Protein AF-0000000082580925 (afdb_homodimer)

Sequence (136 aa):
MRDPNRIKPFLNKLEELWATKYPDLRFGQLISLITSEIKIPNLLLVEDDDWEKVIEKIIDKANEKENRMRDPNRIKPFLNKLEELWATKYPDLRFGQLISLITSEIKIPNLLLVEDDDWEKVIEKIIDKANEKENR

Nearest PDB structures (foldseek):
  1jde-a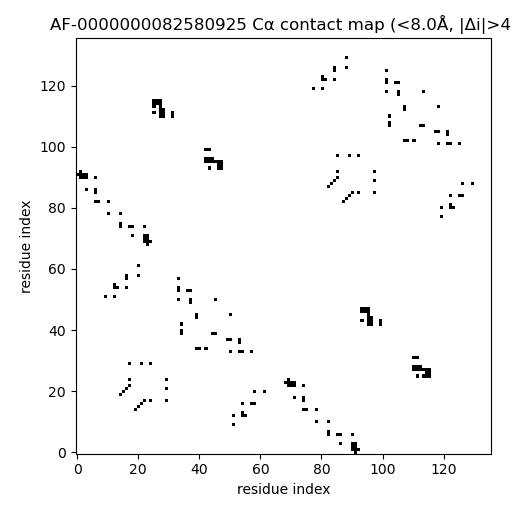ssembly1_A  TM=4.453E-01  e=4.268E+00  [Clostridium] symbiosum
  7ocs-assembly1_D  TM=4.027E-01  e=7.380E+00  Acinetobacter baumannii ATCC 19606 = CIP 70.34 = JCM 6841
  8bvp-assembly1_A  TM=3.520E-01  e=6.944E+00  Legionella pneumophila
  7ocs-assembly1_A  TM=4.160E-01  e=9.415E+00  Acinetobacter baumannii ATCC 19606 = CIP 70.34 = JCM 6841
  1jde-assembly1_A  TM=4.412E-01  e=3.471E+00  [Clostridium] symbiosum

Radius of gyration: 14.77 Å; Cα contacts (8 Å, |Δi|>4): 128; chains: 2; bounding box: 28×51×28 Å

Solvent-accessible surface area (backbone atoms only — not comparable to full-atom values): 7642 Å² total; per-residue (Å²): 133,56,67,52,75,53,52,59,63,52,51,50,52,50,45,49,39,36,57,72,72,40,38,69,54,42,63,32,43,50,51,49,55,52,42,62,72,65,70,52,90,48,50,67,70,46,50,59,67,56,52,52,52,47,50,50,48,49,45,52,51,51,51,47,56,66,74,90,132,54,67,51,75,52,50,58,64,51,51,50,52,50,45,48,38,36,58,73,73,41,39,68,54,43,62,32,44,48,51,50,55,52,43,63,70,64,71,52,92,48,50,67,70,46,52,58,67,57,51,52,51,46,52,51,46,50,43,51,52,52,51,49,56,66,74,91

Structure (mmCIF, N/CA/C/O backbone):
data_AF-0000000082580925-model_v1
#
loop_
_entity.id
_entity.type
_entity.pdbx_description
1 polymer 'Uncharacterized protein'
#
loop_
_atom_site.group_PDB
_atom_site.id
_atom_site.type_symbol
_atom_site.label_atom_id
_atom_site.label_alt_id
_atom_site.label_comp_id
_atom_site.label_asym_id
_atom_site.label_entity_id
_atom_site.label_seq_id
_atom_site.pdbx_PDB_ins_code
_atom_site.Cartn_x
_atom_site.Cartn_y
_atom_site.Cartn_z
_atom_site.occupancy
_atom_site.B_iso_or_equiv
_atom_site.auth_seq_id
_atom_site.auth_comp_id
_atom_site.auth_asym_id
_atom_site.auth_atom_id
_atom_site.pdbx_PDB_model_num
ATOM 1 N N . MET A 1 1 ? 15.68 -13.484 -6.641 1 75.69 1 MET A N 1
ATOM 2 C CA . MET A 1 1 ? 14.484 -13.516 -5.801 1 75.69 1 MET A CA 1
ATOM 3 C C . MET A 1 1 ? 14.562 -12.461 -4.703 1 75.69 1 MET A C 1
ATOM 5 O O . MET A 1 1 ? 15.656 -12.023 -4.328 1 75.69 1 MET A O 1
ATOM 9 N N . ARG A 1 2 ? 13.516 -11.664 -4.57 1 83.5 2 ARG A N 1
ATOM 10 C CA . ARG A 1 2 ? 13.586 -10.625 -3.543 1 83.5 2 ARG A CA 1
ATOM 11 C C . ARG A 1 2 ? 13.406 -11.219 -2.15 1 83.5 2 ARG A C 1
ATOM 13 O O . ARG A 1 2 ? 12.734 -12.242 -1.988 1 83.5 2 ARG A O 1
ATOM 20 N N . ASP A 1 3 ? 14.078 -10.602 -1.216 1 89.12 3 ASP A N 1
ATOM 21 C CA . ASP A 1 3 ? 13.953 -11.023 0.178 1 89.12 3 ASP A CA 1
ATOM 22 C C . ASP A 1 3 ? 12.57 -10.672 0.733 1 89.12 3 ASP A C 1
ATOM 24 O O . ASP A 1 3 ? 12.227 -9.5 0.854 1 89.12 3 ASP A O 1
ATOM 28 N N . PRO A 1 4 ? 11.797 -11.758 1.019 1 89.69 4 PRO A N 1
ATOM 29 C CA . PRO A 1 4 ? 10.453 -11.477 1.53 1 89.69 4 PRO A CA 1
ATOM 30 C C . PRO A 1 4 ? 10.477 -10.734 2.863 1 89.69 4 PRO A C 1
ATOM 32 O O . PRO A 1 4 ? 9.469 -10.133 3.254 1 89.69 4 PRO A O 1
ATOM 35 N N . ASN A 1 5 ? 11.578 -10.719 3.572 1 92.31 5 ASN A N 1
ATOM 36 C CA . ASN A 1 5 ? 11.688 -10.047 4.863 1 92.31 5 ASN A CA 1
ATOM 37 C C . ASN A 1 5 ? 11.648 -8.531 4.715 1 92.31 5 ASN A C 1
ATOM 39 O O . ASN A 1 5 ? 11.5 -7.809 5.699 1 92.31 5 ASN A O 1
ATOM 43 N N . ARG A 1 6 ? 11.703 -8.109 3.475 1 92.5 6 ARG A N 1
ATOM 44 C CA . ARG A 1 6 ? 11.688 -6.672 3.215 1 92.5 6 ARG A CA 1
ATOM 45 C C . ARG A 1 6 ? 10.273 -6.109 3.309 1 92.5 6 ARG A C 1
ATOM 47 O O . ARG A 1 6 ? 10.094 -4.906 3.504 1 92.5 6 ARG A O 1
ATOM 54 N N . ILE A 1 7 ? 9.289 -6.957 3.242 1 94.94 7 ILE A N 1
ATOM 55 C CA . ILE A 1 7 ? 7.895 -6.551 3.119 1 94.94 7 ILE A CA 1
ATOM 56 C C . ILE A 1 7 ? 7.41 -5.965 4.441 1 94.94 7 ILE A C 1
ATOM 58 O O . ILE A 1 7 ? 6.832 -4.875 4.469 1 94.94 7 ILE A O 1
ATOM 62 N N . LYS A 1 8 ? 7.754 -6.605 5.523 1 94 8 LYS A N 1
ATOM 63 C CA . LYS A 1 8 ? 7.25 -6.18 6.828 1 94 8 LYS A CA 1
ATOM 64 C C . LYS A 1 8 ? 7.77 -4.793 7.191 1 94 8 LYS A C 1
ATOM 66 O O . LYS A 1 8 ? 6.988 -3.896 7.508 1 94 8 LYS A O 1
ATOM 71 N N . PRO A 1 9 ? 9.141 -4.605 7.148 1 94 9 PRO A N 1
ATOM 72 C CA . PRO A 1 9 ? 9.625 -3.254 7.438 1 94 9 PRO A CA 1
ATOM 73 C C . PRO A 1 9 ? 9.039 -2.199 6.504 1 94 9 PRO A C 1
ATOM 75 O O . PRO A 1 9 ? 8.805 -1.061 6.918 1 94 9 PRO A O 1
ATOM 78 N N . PHE A 1 10 ? 8.836 -2.527 5.285 1 94.94 10 PHE A N 1
ATOM 79 C CA . PHE A 1 10 ? 8.25 -1.618 4.309 1 94.94 10 PHE A CA 1
ATOM 80 C C . PHE A 1 10 ? 6.848 -1.199 4.73 1 94.94 10 PHE A C 1
ATOM 82 O O . PHE A 1 10 ? 6.539 -0.007 4.777 1 94.94 10 PHE A O 1
ATOM 89 N N . LEU A 1 11 ? 6.004 -2.141 5.074 1 95.56 11 LEU A N 1
ATOM 90 C CA . LEU A 1 11 ? 4.617 -1.873 5.445 1 95.56 11 LEU A CA 1
ATOM 91 C C . LEU A 1 11 ? 4.547 -1.154 6.789 1 95.56 11 LEU A C 1
ATOM 93 O O . LEU A 1 11 ? 3.635 -0.357 7.023 1 95.56 11 LEU A O 1
ATOM 97 N N . ASN A 1 12 ? 5.551 -1.428 7.645 1 94.25 12 ASN A N 1
ATOM 98 C CA . ASN A 1 12 ? 5.609 -0.699 8.906 1 94.25 12 ASN A CA 1
ATOM 99 C C . ASN A 1 12 ? 5.812 0.797 8.68 1 94.25 12 ASN A C 1
ATOM 101 O O . ASN A 1 12 ? 5.207 1.62 9.367 1 94.25 12 ASN A O 1
ATOM 105 N N . LYS A 1 13 ? 6.676 1.113 7.773 1 94.44 13 LYS A N 1
ATOM 106 C CA . LYS A 1 13 ? 6.91 2.516 7.438 1 94.44 13 LYS A CA 1
ATOM 107 C C . LYS A 1 13 ? 5.664 3.154 6.836 1 94.44 13 LYS A C 1
ATOM 109 O O . LYS A 1 13 ? 5.328 4.297 7.152 1 94.44 13 LYS A O 1
ATOM 114 N N . LEU A 1 14 ? 5.012 2.402 5.957 1 95.25 14 LEU A N 1
ATOM 115 C CA . LEU A 1 14 ? 3.768 2.867 5.355 1 95.25 14 LEU A CA 1
ATOM 116 C C . LEU A 1 14 ? 2.701 3.1 6.418 1 95.25 14 LEU A C 1
ATOM 118 O O . LEU A 1 14 ? 1.97 4.094 6.363 1 95.25 14 LEU A O 1
ATOM 122 N N . GLU A 1 15 ? 2.639 2.186 7.371 1 95.12 15 GLU A N 1
ATOM 123 C CA . GLU A 1 15 ? 1.696 2.307 8.484 1 95.12 15 GLU A CA 1
ATOM 124 C C . GLU A 1 15 ? 1.972 3.561 9.305 1 95.12 15 GLU A C 1
ATOM 126 O O . GLU A 1 15 ? 1.044 4.277 9.68 1 95.12 15 GLU A O 1
ATOM 131 N N . GLU A 1 16 ? 3.193 3.744 9.547 1 94 16 GLU A N 1
ATOM 132 C CA . GLU A 1 16 ? 3.578 4.922 10.312 1 94 16 GLU A CA 1
ATOM 133 C C . GLU A 1 16 ? 3.145 6.207 9.609 1 94 16 GLU A C 1
ATOM 135 O O . GLU A 1 16 ? 2.531 7.082 10.227 1 94 16 GLU A O 1
ATOM 140 N N . LEU A 1 17 ? 3.449 6.297 8.391 1 94.5 17 LEU A N 1
ATOM 141 C CA . LEU A 1 17 ? 3.066 7.469 7.613 1 94.5 17 LEU A CA 1
ATOM 142 C C . LEU A 1 17 ? 1.551 7.641 7.602 1 94.5 17 LEU A C 1
ATOM 144 O O . LEU A 1 17 ? 1.043 8.727 7.891 1 94.5 17 LEU A O 1
ATOM 148 N N . TRP A 1 18 ? 0.855 6.539 7.258 1 94.88 18 TRP A N 1
ATOM 149 C CA . TRP A 1 18 ? -0.597 6.555 7.121 1 94.88 18 TRP A CA 1
ATOM 150 C C . TRP A 1 18 ? -1.269 6.863 8.453 1 94.88 18 TRP A C 1
ATOM 152 O O . TRP A 1 18 ? -2.074 7.789 8.555 1 94.88 18 TRP A O 1
ATOM 162 N N . ALA A 1 19 ? -0.883 6.168 9.508 1 93.88 19 ALA A N 1
ATOM 163 C CA . ALA A 1 19 ? -1.544 6.25 10.812 1 93.88 19 ALA A CA 1
ATOM 164 C C . ALA A 1 19 ? -1.193 7.551 11.523 1 93.88 19 ALA A C 1
ATOM 166 O O . ALA A 1 19 ? -2.027 8.125 12.227 1 93.88 19 ALA A O 1
ATOM 167 N N . THR A 1 20 ? -0.005 8.117 11.305 1 92.44 20 THR A N 1
ATOM 168 C CA . THR A 1 20 ? 0.45 9.25 12.094 1 92.44 20 THR A CA 1
ATOM 169 C C . THR A 1 20 ? 0.226 10.562 11.344 1 92.44 20 THR A C 1
ATOM 171 O O . THR A 1 20 ? -0.146 11.57 11.945 1 92.44 20 THR A O 1
ATOM 174 N N . LYS A 1 21 ? 0.362 10.469 9.992 1 92.75 21 LYS A N 1
ATOM 175 C CA . LYS A 1 21 ? 0.356 11.727 9.258 1 92.75 21 LYS A CA 1
ATOM 176 C C . LYS A 1 21 ? -0.961 11.922 8.508 1 92.75 21 LYS A C 1
ATOM 178 O O . LYS A 1 21 ? -1.486 13.039 8.453 1 92.75 21 LYS A O 1
ATOM 183 N N . TYR A 1 22 ? -1.452 10.852 7.945 1 93.31 22 TYR A N 1
ATOM 184 C CA . TYR A 1 22 ? -2.639 10.992 7.105 1 93.31 22 TYR A CA 1
ATOM 185 C C . TYR A 1 22 ? -3.67 9.922 7.441 1 93.31 22 TYR A C 1
ATOM 187 O O . TYR A 1 22 ? -4.145 9.203 6.551 1 93.31 22 TYR A O 1
ATOM 195 N N . PRO A 1 23 ? -4.117 9.852 8.711 1 93 23 PRO A N 1
ATOM 196 C CA . PRO A 1 23 ? -5.039 8.797 9.141 1 93 23 PRO A CA 1
ATOM 197 C C . PRO A 1 23 ? -6.406 8.906 8.477 1 93 23 PRO A C 1
ATOM 199 O O . PRO A 1 23 ? -7.133 7.91 8.383 1 93 23 PRO A O 1
ATOM 202 N N . ASP A 1 24 ? -6.656 10.125 7.926 1 93.25 24 ASP A N 1
ATOM 203 C CA . ASP A 1 24 ? -7.992 10.344 7.371 1 93.25 24 ASP A CA 1
ATOM 204 C C . ASP A 1 24 ? -8.016 10.039 5.875 1 93.25 24 ASP A C 1
ATOM 206 O O . ASP A 1 24 ? -9.086 9.992 5.266 1 93.25 24 ASP A O 1
ATOM 210 N N . LEU A 1 25 ? -6.898 9.797 5.277 1 92.75 25 LEU A N 1
ATOM 211 C CA . LEU A 1 25 ? -6.84 9.508 3.848 1 92.75 25 LEU A CA 1
ATOM 212 C C . LEU A 1 25 ? -7.18 8.047 3.578 1 92.75 25 LEU A C 1
ATOM 214 O O . LEU A 1 25 ? -6.898 7.172 4.402 1 92.75 25 LEU A O 1
ATOM 218 N N . ARG A 1 26 ? -7.797 7.859 2.42 1 92.38 26 ARG A N 1
ATOM 219 C CA . ARG A 1 26 ? -7.965 6.504 1.906 1 92.38 26 ARG A CA 1
ATOM 220 C C . ARG A 1 26 ? -6.648 5.957 1.36 1 92.38 26 ARG A C 1
ATOM 222 O O . ARG A 1 26 ? -5.754 6.727 1.001 1 92.38 26 ARG A O 1
ATOM 229 N N . PHE A 1 27 ? -6.629 4.684 1.235 1 93.38 27 PHE A N 1
ATOM 230 C CA . PHE A 1 27 ? -5.414 4.039 0.758 1 93.38 27 PHE A CA 1
ATOM 231 C C . PHE A 1 27 ? -5.02 4.57 -0.614 1 93.38 27 PHE A C 1
ATOM 233 O O . PHE A 1 27 ? -3.859 4.922 -0.84 1 93.38 27 PHE A O 1
ATOM 240 N N . GLY A 1 28 ? -6.047 4.668 -1.462 1 90.94 28 GLY A N 1
ATOM 241 C CA . GLY A 1 28 ? -5.77 5.172 -2.797 1 90.94 28 GLY A CA 1
ATOM 242 C C . GLY A 1 28 ? -5.227 6.59 -2.797 1 90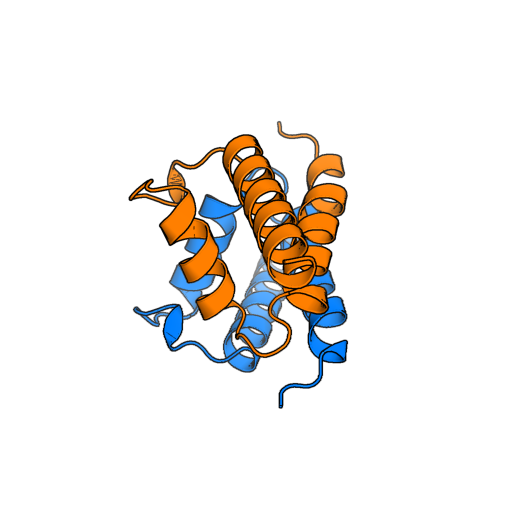.94 28 GLY A C 1
ATOM 243 O O . GLY A 1 28 ? -4.344 6.922 -3.59 1 90.94 28 GLY A O 1
ATOM 244 N N . GLN A 1 29 ? -5.773 7.422 -1.952 1 91.25 29 GLN A N 1
ATOM 245 C CA . GLN A 1 29 ? -5.301 8.797 -1.824 1 91.25 29 GLN A CA 1
ATOM 246 C C . GLN A 1 29 ? -3.873 8.836 -1.283 1 91.25 29 GLN A C 1
ATOM 248 O O . GLN A 1 29 ? -3.061 9.656 -1.722 1 91.25 29 GLN A O 1
ATOM 253 N N . LEU A 1 30 ? -3.57 7.984 -0.313 1 92.88 30 LEU A N 1
ATOM 254 C CA . LEU A 1 30 ? -2.229 7.887 0.251 1 92.88 30 LEU A CA 1
ATOM 255 C C . LEU A 1 30 ? -1.211 7.523 -0.827 1 92.88 30 LEU A C 1
ATOM 257 O O . LEU A 1 30 ? -0.155 8.148 -0.924 1 92.88 30 LEU A O 1
ATOM 261 N N . ILE A 1 31 ? -1.575 6.516 -1.647 1 91.12 31 ILE A N 1
ATOM 262 C CA . ILE A 1 31 ? -0.704 6.086 -2.734 1 91.12 31 ILE A CA 1
ATOM 263 C C . ILE A 1 31 ? -0.492 7.234 -3.715 1 91.12 31 ILE A C 1
ATOM 265 O O . ILE A 1 31 ? 0.625 7.461 -4.184 1 91.12 31 ILE A O 1
ATOM 269 N N . SER A 1 32 ? -1.556 7.902 -3.992 1 88.62 32 SER A N 1
ATOM 270 C CA . SER A 1 32 ? -1.473 9.039 -4.902 1 88.62 32 SER A CA 1
ATOM 271 C C . SER A 1 32 ? -0.549 10.125 -4.355 1 88.62 32 SER A C 1
ATOM 273 O O . SER A 1 32 ? 0.233 10.719 -5.098 1 88.62 32 SER A O 1
ATOM 275 N N . LEU A 1 33 ? -0.682 10.398 -3.117 1 89.31 33 LEU A N 1
ATOM 276 C CA . LEU A 1 33 ? 0.172 11.383 -2.459 1 89.31 33 LEU A CA 1
ATOM 277 C C . LEU A 1 33 ? 1.641 10.984 -2.564 1 89.31 33 LEU A C 1
ATOM 279 O O . LEU A 1 33 ? 2.488 11.805 -2.912 1 89.31 33 LEU A O 1
ATOM 283 N N . ILE A 1 34 ? 1.956 9.719 -2.34 1 90.38 34 ILE A N 1
ATOM 284 C CA . ILE A 1 34 ? 3.328 9.227 -2.375 1 90.38 34 ILE A CA 1
ATOM 285 C C . ILE A 1 34 ? 3.863 9.289 -3.803 1 90.38 34 ILE A C 1
ATOM 287 O O . ILE A 1 34 ? 4.984 9.75 -4.031 1 90.38 34 ILE A O 1
ATOM 291 N N . THR A 1 35 ? 3.025 8.867 -4.711 1 88.44 35 THR A N 1
ATOM 292 C CA . THR A 1 35 ? 3.455 8.836 -6.102 1 88.44 35 THR A CA 1
ATOM 293 C C . THR A 1 35 ? 3.691 10.25 -6.633 1 88.44 35 THR A C 1
ATOM 295 O O . THR A 1 35 ? 4.551 10.461 -7.492 1 88.44 35 THR A O 1
ATOM 298 N N . SER A 1 36 ? 2.939 11.148 -6.152 1 87.31 36 SER A N 1
ATOM 299 C CA . SER A 1 36 ? 3.131 12.539 -6.531 1 87.31 36 SER A CA 1
ATOM 300 C C . SER A 1 36 ? 4.512 13.039 -6.125 1 87.31 36 SER A C 1
ATOM 302 O O . SER A 1 36 ? 5.109 13.867 -6.816 1 87.31 36 SER A O 1
ATOM 304 N N . GLU A 1 37 ? 5.023 12.539 -5.02 1 86.31 37 GLU A N 1
ATOM 305 C CA . GLU A 1 37 ? 6.344 12.914 -4.52 1 86.31 37 GLU A CA 1
ATOM 306 C C . GLU A 1 37 ? 7.445 12.203 -5.293 1 86.31 37 GLU A C 1
ATOM 308 O O . GLU A 1 37 ? 8.555 12.719 -5.422 1 86.31 37 GLU A O 1
ATOM 313 N N . ILE A 1 38 ? 7.285 10.945 -5.664 1 81.31 38 ILE A N 1
ATOM 314 C CA . ILE A 1 38 ? 8.273 10.172 -6.414 1 81.31 38 ILE A CA 1
ATOM 315 C C . ILE A 1 38 ? 8.445 10.781 -7.805 1 81.31 38 ILE A C 1
ATOM 317 O O . ILE A 1 38 ? 9.539 10.742 -8.375 1 81.31 38 ILE A O 1
ATOM 321 N N . LYS A 1 39 ? 7.539 11.5 -8.398 1 74.69 39 LYS A N 1
ATOM 322 C CA . LYS A 1 39 ? 7.562 12.109 -9.727 1 74.69 39 LYS A CA 1
ATOM 323 C C . LYS A 1 39 ? 7.711 11.047 -10.812 1 74.69 39 LYS A C 1
ATOM 325 O O . LYS A 1 39 ? 8.156 11.344 -11.922 1 74.69 39 LYS A O 1
ATOM 330 N N . ILE A 1 40 ? 7.691 9.852 -10.508 1 68.38 40 ILE A N 1
ATOM 331 C CA . ILE A 1 40 ? 7.742 8.781 -11.5 1 68.38 40 ILE A CA 1
ATOM 332 C C . ILE A 1 40 ? 6.328 8.43 -11.961 1 68.38 40 ILE A C 1
ATOM 334 O O . ILE A 1 40 ? 5.473 8.094 -11.141 1 68.38 40 ILE A O 1
ATOM 338 N N . PRO A 1 41 ? 6.223 8.523 -13.227 1 67.06 41 PRO A N 1
ATOM 339 C CA . PRO A 1 41 ? 4.871 8.375 -13.766 1 67.06 41 PRO A CA 1
ATOM 340 C C . PRO A 1 41 ? 4.367 6.934 -13.711 1 67.06 41 PRO A C 1
ATOM 342 O O . PRO A 1 41 ? 3.156 6.699 -13.695 1 67.06 41 PRO A O 1
ATOM 345 N N . ASN A 1 42 ? 5.273 6.09 -13.703 1 79.75 42 ASN A N 1
ATOM 346 C CA . ASN A 1 42 ? 4.848 4.699 -13.773 1 79.75 42 ASN A CA 1
ATOM 347 C C . ASN A 1 42 ? 5.211 3.938 -12.5 1 79.75 42 ASN A C 1
ATOM 349 O O . ASN A 1 42 ? 6.375 3.58 -12.297 1 79.75 42 ASN A O 1
ATOM 353 N N . LEU A 1 43 ? 4.242 3.688 -11.711 1 76.5 43 LEU A N 1
ATOM 354 C CA . LEU A 1 43 ? 4.379 2.996 -10.43 1 76.5 43 LEU A CA 1
ATOM 355 C C . LEU A 1 43 ? 5.117 1.672 -10.609 1 76.5 43 LEU A C 1
ATOM 357 O O . LEU A 1 43 ? 5.906 1.277 -9.75 1 76.5 43 LEU A O 1
ATOM 361 N N . LEU A 1 44 ? 4.934 1.169 -11.828 1 82.31 44 LEU A N 1
ATOM 362 C CA . LEU A 1 44 ? 5.457 -0.167 -12.086 1 82.31 44 LEU A CA 1
ATOM 363 C C . LEU A 1 44 ? 6.98 -0.149 -12.164 1 82.31 44 LEU A C 1
ATOM 365 O O . LEU A 1 44 ? 7.625 -1.184 -11.984 1 82.31 44 LEU A O 1
ATOM 369 N N . LEU A 1 45 ? 7.395 1.039 -12.391 1 85.88 45 LEU A N 1
ATOM 370 C CA . LEU A 1 45 ? 8.836 1.149 -12.609 1 85.88 45 LEU A CA 1
ATOM 371 C C . LEU A 1 45 ? 9.547 1.594 -11.336 1 85.88 45 LEU A C 1
ATOM 373 O O . LEU A 1 45 ? 10.773 1.516 -11.242 1 85.88 45 LEU A O 1
ATOM 377 N N . VAL A 1 46 ? 8.82 1.943 -10.383 1 86.12 46 VAL A N 1
ATOM 378 C CA . VAL A 1 46 ? 9.422 2.467 -9.156 1 86.12 46 VAL A CA 1
ATOM 379 C C . VAL A 1 46 ? 9.984 1.316 -8.328 1 86.12 46 VAL A C 1
ATOM 381 O O . VAL A 1 46 ? 9.289 0.337 -8.055 1 86.12 46 VAL A O 1
ATOM 384 N N . GLU A 1 47 ? 11.273 1.476 -8.055 1 89.12 47 GLU A N 1
ATOM 385 C CA . GLU A 1 47 ? 11.906 0.481 -7.195 1 89.12 47 GLU A CA 1
ATOM 386 C C . GLU A 1 47 ? 11.438 0.618 -5.75 1 89.12 47 GLU A C 1
ATOM 388 O O . GLU A 1 47 ? 11.109 1.716 -5.301 1 89.12 47 GLU A O 1
ATOM 393 N N . ASP A 1 48 ? 11.539 -0.5 -4.98 1 91.31 48 ASP A N 1
ATOM 394 C CA . ASP A 1 48 ? 11.086 -0.491 -3.594 1 91.31 48 ASP A CA 1
ATOM 395 C C . ASP A 1 48 ? 11.891 0.499 -2.758 1 91.31 48 ASP A C 1
ATOM 397 O O . ASP A 1 48 ? 11.344 1.155 -1.866 1 91.31 48 ASP A O 1
ATOM 401 N N . ASP A 1 49 ? 13.133 0.645 -3.072 1 89.69 49 ASP A N 1
ATOM 402 C CA . ASP A 1 49 ? 13.992 1.565 -2.334 1 89.69 49 ASP A CA 1
ATOM 403 C C . ASP A 1 49 ? 13.539 3.01 -2.518 1 89.69 49 ASP A C 1
ATOM 405 O O . ASP A 1 49 ? 13.625 3.818 -1.592 1 89.69 49 ASP A O 1
ATOM 409 N N . ASP A 1 50 ? 13.055 3.26 -3.723 1 89.38 50 ASP A N 1
ATOM 410 C CA . ASP A 1 50 ? 12.562 4.605 -3.998 1 89.38 50 ASP A CA 1
ATOM 411 C C . ASP A 1 50 ? 11.273 4.891 -3.227 1 89.38 50 ASP A C 1
ATOM 413 O O . ASP A 1 50 ? 11.086 5.992 -2.709 1 89.38 50 ASP A O 1
ATOM 417 N N . TRP A 1 51 ? 10.438 3.959 -3.113 1 90.25 51 TRP A N 1
ATOM 418 C CA . TRP A 1 51 ? 9.234 4.074 -2.303 1 90.25 51 TRP A CA 1
ATOM 419 C C . TRP A 1 51 ? 9.578 4.422 -0.858 1 90.25 51 TRP A C 1
ATOM 421 O O . TRP A 1 51 ? 9.031 5.375 -0.295 1 90.25 51 TRP A O 1
ATOM 431 N N . GLU A 1 52 ? 10.508 3.639 -0.342 1 92.25 52 GLU A N 1
ATOM 432 C CA . GLU A 1 52 ? 10.875 3.801 1.062 1 92.25 52 GLU A CA 1
ATOM 433 C C . GLU A 1 52 ? 11.438 5.195 1.327 1 92.25 52 GLU A C 1
ATOM 435 O O . GLU A 1 52 ? 11.102 5.824 2.332 1 92.25 52 GLU A O 1
ATOM 440 N N . LYS A 1 53 ? 12.281 5.586 0.42 1 91.94 53 LYS A N 1
ATOM 441 C CA . LYS A 1 53 ? 12.898 6.898 0.567 1 91.94 53 LYS A CA 1
ATOM 442 C C . 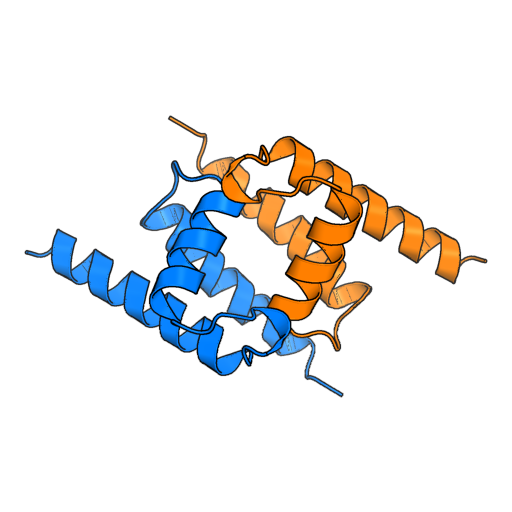LYS A 1 53 ? 11.844 8.008 0.581 1 91.94 53 LYS A C 1
ATOM 444 O O . LYS A 1 53 ? 11.906 8.922 1.407 1 91.94 53 LYS A O 1
ATOM 449 N N . VAL A 1 54 ? 10.922 7.859 -0.307 1 91.31 54 VAL A N 1
ATOM 450 C CA . VAL A 1 54 ? 9.891 8.883 -0.428 1 91.31 54 VAL A CA 1
ATOM 451 C C . VAL A 1 54 ? 8.992 8.852 0.804 1 91.31 54 VAL A C 1
ATOM 453 O O . VAL A 1 54 ? 8.609 9.906 1.327 1 91.31 54 VAL A O 1
ATOM 456 N N . ILE A 1 55 ? 8.664 7.746 1.307 1 93.44 55 ILE A N 1
ATOM 457 C CA . ILE A 1 55 ? 7.832 7.602 2.496 1 93.44 55 ILE A CA 1
ATOM 458 C C . ILE A 1 55 ? 8.523 8.258 3.691 1 93.44 55 ILE A C 1
ATOM 460 O O . ILE A 1 55 ? 7.906 9.031 4.426 1 93.44 55 ILE A O 1
ATOM 464 N N . GLU A 1 56 ? 9.797 7.934 3.76 1 92.62 56 GLU A N 1
ATOM 465 C CA . GLU A 1 56 ? 10.562 8.516 4.859 1 92.62 56 GLU A CA 1
ATOM 466 C C . GLU A 1 56 ? 10.641 10.031 4.738 1 92.62 56 GLU A C 1
ATOM 468 O O . GLU A 1 56 ? 10.555 10.742 5.742 1 92.62 56 GLU A O 1
ATOM 473 N N . LYS A 1 57 ? 10.797 10.406 3.561 1 92 57 LYS A N 1
ATOM 474 C CA . LYS A 1 57 ? 10.867 11.844 3.301 1 92 57 LYS A CA 1
ATOM 475 C C . LYS A 1 57 ? 9.57 12.539 3.689 1 92 57 LYS A C 1
ATOM 477 O O . LYS A 1 57 ? 9.594 13.617 4.281 1 92 57 LYS A O 1
ATOM 482 N N . ILE A 1 58 ? 8.469 11.945 3.375 1 91.62 58 ILE A N 1
ATOM 483 C CA . ILE A 1 58 ? 7.172 12.523 3.699 1 91.62 58 ILE A CA 1
ATOM 484 C C . ILE A 1 58 ? 6.988 12.562 5.215 1 91.62 58 ILE A C 1
ATOM 486 O O . ILE A 1 58 ? 6.496 13.555 5.758 1 91.62 58 ILE A O 1
ATOM 490 N N . ILE A 1 59 ? 7.41 11.523 5.844 1 91.12 59 ILE A N 1
ATOM 491 C CA . ILE A 1 59 ? 7.312 11.461 7.297 1 91.12 59 ILE A CA 1
ATOM 492 C C . ILE A 1 59 ? 8.125 12.594 7.918 1 91.12 59 ILE A C 1
ATOM 494 O O . ILE A 1 59 ? 7.641 13.289 8.82 1 91.12 59 ILE A O 1
ATOM 498 N N . ASP A 1 60 ? 9.305 12.719 7.367 1 90.31 60 ASP A N 1
ATOM 499 C CA . ASP A 1 60 ? 10.195 13.758 7.871 1 90.31 60 ASP A CA 1
ATOM 500 C C . ASP A 1 60 ? 9.625 15.148 7.621 1 90.31 60 ASP A C 1
ATOM 502 O O . ASP A 1 60 ? 9.695 16.016 8.484 1 90.31 60 ASP A O 1
ATOM 506 N N . LYS A 1 61 ? 9.109 15.258 6.445 1 88.69 61 LYS A N 1
ATOM 507 C CA . LYS A 1 61 ? 8.523 16.547 6.078 1 88.69 61 LYS A CA 1
ATOM 508 C C . LYS A 1 61 ? 7.32 16.875 6.957 1 88.69 61 LYS A C 1
ATOM 510 O O . LYS A 1 61 ? 7.125 18.031 7.348 1 88.69 61 LYS A O 1
ATOM 515 N N . ALA A 1 62 ? 6.535 15.906 7.262 1 84.12 62 ALA A N 1
ATOM 516 C CA . ALA A 1 62 ? 5.344 16.109 8.086 1 84.12 62 ALA A CA 1
ATOM 517 C C . ALA A 1 62 ? 5.719 16.422 9.523 1 84.12 62 ALA A C 1
ATOM 519 O O . ALA A 1 62 ? 5.023 17.188 10.203 1 84.12 62 ALA A O 1
ATOM 520 N N . ASN A 1 63 ? 6.77 15.773 9.945 1 82.19 63 ASN A N 1
ATOM 521 C CA . ASN A 1 63 ? 7.254 16.031 11.297 1 82.19 63 ASN A CA 1
ATOM 522 C C . ASN A 1 63 ? 7.82 17.453 11.422 1 82.19 63 ASN A C 1
ATOM 524 O O . ASN A 1 63 ? 7.73 18.062 12.484 1 82.19 63 ASN A O 1
ATOM 528 N N . GLU A 1 64 ? 8.414 17.797 10.398 1 77.94 64 GLU A N 1
ATOM 529 C CA . GLU A 1 64 ? 8.977 19.141 10.398 1 77.94 64 GLU A CA 1
ATOM 530 C C . GLU A 1 64 ? 7.871 20.203 10.398 1 77.94 64 GLU A C 1
ATOM 532 O O . GLU A 1 64 ? 8 21.234 11.047 1 77.94 64 GLU A O 1
ATOM 537 N N . LYS A 1 65 ? 6.832 19.969 9.609 1 69.38 65 LYS A N 1
ATOM 538 C CA . LYS A 1 65 ? 5.723 20.922 9.57 1 69.38 65 LYS A CA 1
ATOM 539 C C . LYS A 1 65 ? 5.016 20.984 10.922 1 69.38 65 LYS A C 1
ATOM 541 O O . LYS A 1 65 ? 4.465 22.031 11.289 1 69.38 65 LYS A O 1
ATOM 546 N N . GLU A 1 66 ? 5.012 19.953 11.539 1 67.81 66 GLU A N 1
ATOM 547 C CA . GLU A 1 66 ? 4.391 19.953 12.859 1 67.81 66 GLU A CA 1
ATOM 548 C C . GLU A 1 66 ? 5.258 20.688 13.875 1 67.81 66 GLU A C 1
ATOM 550 O O . GLU A 1 66 ? 4.738 21.359 14.773 1 67.81 66 GLU A O 1
ATOM 555 N N . ASN A 1 67 ? 6.535 20.516 13.727 1 62.31 67 ASN A N 1
ATOM 556 C CA . ASN A 1 67 ? 7.41 21.234 14.648 1 62.31 67 ASN A CA 1
ATOM 557 C C . ASN A 1 67 ? 7.539 22.703 14.273 1 62.31 67 ASN A C 1
ATOM 559 O O . ASN A 1 67 ? 8.07 23.5 15.047 1 62.31 67 ASN A O 1
ATOM 563 N N . ARG A 1 68 ? 7.199 22.922 12.977 1 47 68 ARG A N 1
ATOM 564 C CA . ARG A 1 68 ? 7.258 24.359 12.734 1 47 68 ARG A CA 1
ATOM 565 C C . ARG A 1 68 ? 5.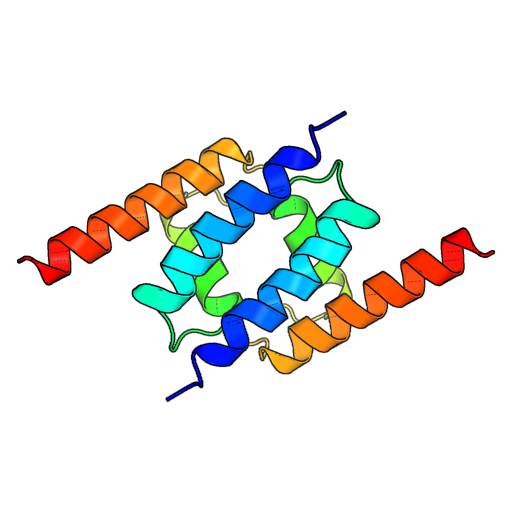938 25.016 13.102 1 47 68 ARG A C 1
ATOM 567 O O . ARG A 1 68 ? 4.871 24.422 12.969 1 47 68 ARG A O 1
ATOM 574 N N . MET B 1 1 ? -14.359 11.57 10.5 1 76.25 1 MET B N 1
ATOM 575 C CA . MET B 1 1 ? -12.977 11.148 10.656 1 76.25 1 MET B CA 1
ATOM 576 C C . MET B 1 1 ? -12.859 9.625 10.594 1 76.25 1 MET B C 1
ATOM 578 O O . MET B 1 1 ? -13.828 8.914 10.852 1 76.25 1 MET B O 1
ATOM 582 N N . ARG B 1 2 ? -11.969 9.141 9.766 1 83.38 2 ARG B N 1
ATOM 583 C CA . ARG B 1 2 ? -11.867 7.691 9.664 1 83.38 2 ARG B CA 1
ATOM 584 C C . ARG B 1 2 ? -11.18 7.102 10.891 1 83.38 2 ARG B C 1
ATOM 586 O O . ARG B 1 2 ? -10.336 7.754 11.508 1 83.38 2 ARG B O 1
ATOM 593 N N . ASP B 1 3 ? -11.617 5.922 11.234 1 89.19 3 ASP B N 1
ATOM 594 C CA . ASP B 1 3 ? -11 5.199 12.344 1 89.19 3 ASP B CA 1
ATOM 595 C C . ASP B 1 3 ? -9.586 4.754 11.992 1 89.19 3 ASP B C 1
ATOM 597 O O . ASP B 1 3 ? -9.391 3.928 11.094 1 89.19 3 ASP B O 1
ATOM 601 N N . PRO B 1 4 ? -8.609 5.383 12.711 1 89.5 4 PRO B N 1
ATOM 602 C CA . PRO B 1 4 ? -7.23 5.008 12.391 1 89.5 4 PRO B CA 1
ATOM 603 C C . PRO B 1 4 ? -6.941 3.535 12.672 1 89.5 4 PRO B C 1
ATOM 605 O O . PRO B 1 4 ? -5.965 2.984 12.156 1 89.5 4 PRO B O 1
ATOM 608 N N . ASN B 1 5 ? -7.758 2.867 13.438 1 92.31 5 ASN B N 1
ATOM 609 C CA . ASN B 1 5 ? -7.559 1.461 13.773 1 92.31 5 ASN B CA 1
ATOM 610 C C . ASN B 1 5 ? -7.789 0.557 12.562 1 92.31 5 ASN B C 1
ATOM 612 O O . ASN B 1 5 ? -7.438 -0.625 12.594 1 92.31 5 ASN B O 1
ATOM 616 N N . A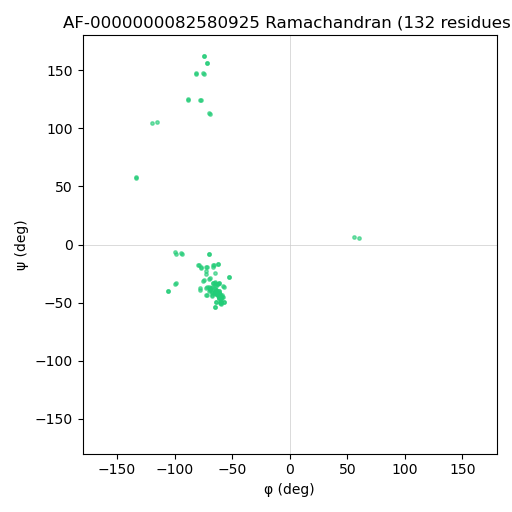RG B 1 6 ? -8.281 1.166 11.516 1 92.56 6 ARG B N 1
ATOM 617 C CA . ARG B 1 6 ? -8.562 0.39 10.312 1 92.56 6 ARG B CA 1
ATOM 618 C C . ARG B 1 6 ? -7.293 0.139 9.516 1 92.56 6 ARG B C 1
ATOM 620 O O . ARG B 1 6 ? -7.234 -0.788 8.703 1 92.56 6 ARG B O 1
ATOM 627 N N . ILE B 1 7 ? -6.266 0.902 9.781 1 94.94 7 ILE B N 1
ATOM 628 C CA . ILE B 1 7 ? -5.051 0.914 8.969 1 94.94 7 ILE B CA 1
ATOM 629 C C . ILE B 1 7 ? -4.266 -0.377 9.195 1 94.94 7 ILE B C 1
ATOM 631 O O . ILE B 1 7 ? -3.875 -1.05 8.242 1 94.94 7 ILE B O 1
ATOM 635 N N . LYS B 1 8 ? -4.164 -0.772 10.43 1 94 8 LYS B N 1
ATOM 636 C CA . LYS B 1 8 ? -3.344 -1.937 10.758 1 94 8 LYS B CA 1
ATOM 637 C C . LYS B 1 8 ? -3.922 -3.207 10.141 1 94 8 LYS B C 1
ATOM 639 O O . LYS B 1 8 ? -3.219 -3.938 9.438 1 94 8 LYS B O 1
ATOM 644 N N . PRO B 1 9 ? -5.254 -3.488 10.414 1 94.06 9 PRO B N 1
ATOM 645 C CA . PRO B 1 9 ? -5.812 -4.676 9.766 1 94.06 9 PRO B CA 1
ATOM 646 C C . PRO B 1 9 ? -5.695 -4.629 8.242 1 94.06 9 PRO B C 1
ATOM 648 O O . PRO B 1 9 ? -5.512 -5.668 7.602 1 94.06 9 PRO B O 1
ATOM 651 N N . PHE B 1 10 ? -5.84 -3.496 7.676 1 94.94 10 PHE B N 1
ATOM 652 C CA . PHE B 1 10 ? -5.719 -3.32 6.234 1 94.94 10 PHE B CA 1
ATOM 653 C C . PHE B 1 10 ? -4.328 -3.717 5.75 1 94.94 10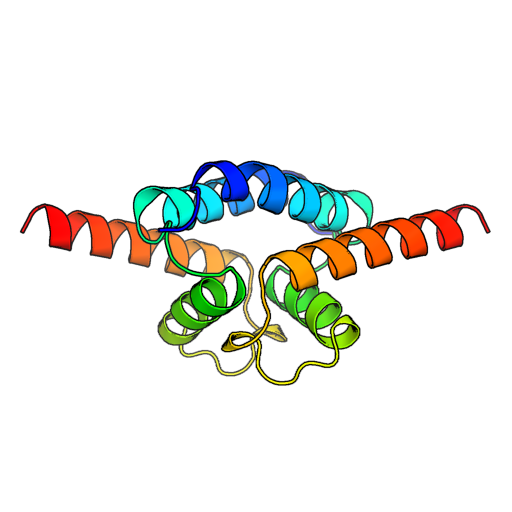 PHE B C 1
ATOM 655 O O . PHE B 1 10 ? -4.191 -4.512 4.82 1 94.94 10 PHE B O 1
ATOM 662 N N . LEU B 1 11 ? -3.295 -3.209 6.375 1 95.56 11 LEU B N 1
ATOM 663 C CA . LEU B 1 11 ? -1.916 -3.469 5.977 1 95.56 11 LEU B CA 1
ATOM 664 C C . LEU B 1 11 ? -1.532 -4.918 6.258 1 95.56 11 LEU B C 1
ATOM 666 O O . LEU B 1 11 ? -0.711 -5.496 5.543 1 95.56 11 LEU B O 1
ATOM 670 N N . ASN B 1 12 ? -2.172 -5.5 7.285 1 94.25 12 ASN B N 1
ATOM 671 C CA . ASN B 1 12 ? -1.94 -6.914 7.551 1 94.25 12 ASN B CA 1
ATOM 672 C C . ASN B 1 12 ? -2.412 -7.785 6.387 1 94.25 12 ASN B C 1
ATOM 674 O O . ASN B 1 12 ? -1.742 -8.75 6.02 1 94.25 12 ASN B O 1
ATOM 678 N N . LYS B 1 13 ? -3.545 -7.441 5.867 1 94.38 13 LYS B N 1
ATOM 679 C CA . LYS B 1 13 ? -4.062 -8.172 4.715 1 94.38 13 LYS B CA 1
ATOM 680 C C . LYS B 1 13 ? -3.166 -7.992 3.496 1 94.38 13 LYS B C 1
ATOM 682 O O . LYS B 1 13 ? -2.91 -8.945 2.758 1 94.38 13 LYS B O 1
ATOM 687 N N . LEU B 1 14 ? -2.715 -6.762 3.312 1 95.31 14 LEU B N 1
ATOM 688 C CA . LEU B 1 14 ? -1.797 -6.461 2.219 1 95.31 14 LEU B CA 1
ATOM 689 C C . LEU B 1 14 ? -0.498 -7.246 2.369 1 95.31 14 LEU B C 1
ATOM 691 O O . LEU B 1 14 ? 0.033 -7.77 1.388 1 95.31 14 LEU B O 1
ATOM 695 N N . GLU B 1 15 ? -0.03 -7.312 3.592 1 95.19 15 GLU B N 1
ATOM 696 C CA . GLU B 1 15 ? 1.183 -8.07 3.891 1 95.19 15 GLU B CA 1
ATOM 697 C C . GLU B 1 15 ? 1.002 -9.555 3.572 1 95.19 15 GLU B C 1
ATOM 699 O O . GLU B 1 15 ? 1.89 -10.18 2.992 1 95.19 15 GLU B O 1
ATOM 704 N N . GLU B 1 16 ? -0.092 -10.023 3.963 1 94 16 GLU B N 1
ATOM 705 C CA . GLU B 1 16 ? -0.38 -11.43 3.695 1 94 16 GLU B CA 1
ATOM 706 C C . GLU B 1 16 ? -0.371 -11.719 2.197 1 94 16 GLU B C 1
ATOM 708 O O . GLU B 1 16 ? 0.272 -12.672 1.747 1 94 16 GLU B O 1
ATOM 713 N N . LEU B 1 17 ? -1.042 -10.93 1.48 1 94.56 17 LEU B N 1
ATOM 714 C CA . LEU B 1 17 ? -1.086 -11.094 0.032 1 94.56 17 LEU B CA 1
ATOM 715 C C . LEU B 1 17 ? 0.311 -10.984 -0.57 1 94.56 17 LEU B C 1
ATOM 717 O O . LEU B 1 17 ? 0.727 -11.852 -1.343 1 94.56 17 LEU B O 1
ATOM 721 N N . TRP B 1 18 ? 1.016 -9.906 -0.189 1 94.88 18 TRP B N 1
ATOM 722 C CA . TRP B 1 18 ? 2.338 -9.609 -0.732 1 94.88 18 TRP 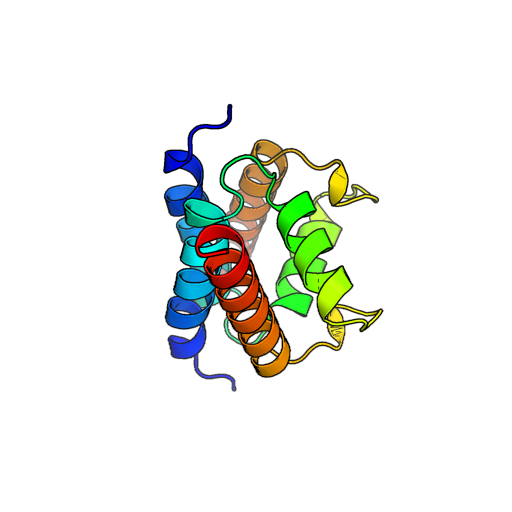B CA 1
ATOM 723 C C . TRP B 1 18 ? 3.338 -10.695 -0.349 1 94.88 18 TRP B C 1
ATOM 725 O O . TRP B 1 18 ? 3.996 -11.281 -1.215 1 94.88 18 TRP B O 1
ATOM 735 N N . ALA B 1 19 ? 3.391 -11.055 0.914 1 93.94 19 ALA B N 1
ATOM 736 C CA . ALA B 1 19 ? 4.402 -11.969 1.446 1 93.94 19 ALA B CA 1
ATOM 737 C C . ALA B 1 19 ? 4.105 -13.414 1.043 1 93.94 19 ALA B C 1
ATOM 739 O O . ALA B 1 19 ? 5.027 -14.188 0.791 1 93.94 19 ALA B O 1
ATOM 740 N N . THR B 1 20 ? 2.842 -13.805 0.877 1 92.38 20 THR B N 1
ATOM 741 C CA . THR B 1 20 ? 2.498 -15.203 0.678 1 92.38 20 THR B CA 1
ATOM 742 C C . THR B 1 20 ? 2.293 -15.508 -0.803 1 92.38 20 THR B C 1
ATOM 744 O O . THR B 1 20 ? 2.689 -16.562 -1.287 1 92.38 20 THR B O 1
ATOM 747 N N . LYS B 1 21 ? 1.763 -14.484 -1.524 1 92.81 21 LYS B N 1
ATOM 748 C CA . LYS B 1 21 ? 1.362 -14.797 -2.895 1 92.81 21 LYS B CA 1
ATOM 749 C C . LYS B 1 21 ? 2.344 -14.203 -3.9 1 92.81 21 LYS B C 1
ATOM 751 O O . LYS B 1 21 ? 2.664 -14.836 -4.91 1 92.81 21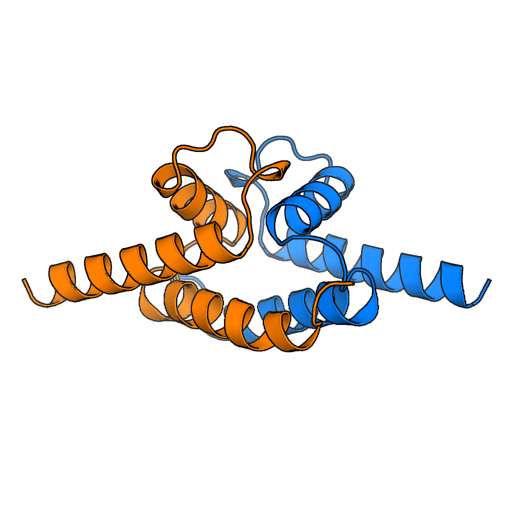 LYS B O 1
ATOM 756 N N . TYR B 1 22 ? 2.785 -13 -3.615 1 93.31 22 TYR B N 1
ATOM 757 C CA . TYR B 1 22 ? 3.621 -12.32 -4.598 1 93.31 22 TYR B CA 1
ATOM 758 C C . TYR B 1 22 ? 4.844 -11.695 -3.936 1 93.31 22 TYR B C 1
ATOM 760 O O . TYR B 1 22 ? 5.113 -10.508 -4.105 1 93.31 22 TYR B O 1
ATOM 768 N N . PRO B 1 23 ? 5.664 -12.523 -3.248 1 92.94 23 PRO B N 1
ATOM 769 C CA . PRO B 1 23 ? 6.809 -12 -2.504 1 92.94 23 PRO B CA 1
ATOM 770 C C . PRO B 1 23 ? 7.879 -11.398 -3.414 1 92.94 23 PRO B C 1
ATOM 772 O O . PRO B 1 23 ? 8.672 -10.562 -2.973 1 92.94 23 PRO B O 1
ATOM 775 N N . ASP B 1 24 ? 7.781 -11.773 -4.711 1 93.19 24 ASP B N 1
ATOM 776 C CA . ASP B 1 24 ? 8.828 -11.328 -5.617 1 93.19 24 ASP B CA 1
ATOM 777 C C . ASP B 1 24 ? 8.438 -10.031 -6.324 1 93.19 24 ASP B C 1
ATOM 779 O O . ASP B 1 24 ? 9.258 -9.406 -6.996 1 93.19 24 ASP B O 1
ATOM 783 N N . LEU B 1 25 ? 7.234 -9.586 -6.164 1 92.75 25 LEU B N 1
ATOM 784 C CA . LEU B 1 25 ? 6.777 -8.359 -6.805 1 92.75 25 LEU B CA 1
ATOM 785 C C . LEU B 1 25 ? 7.215 -7.133 -6.008 1 92.75 25 LEU B C 1
ATOM 787 O O . LEU B 1 25 ? 7.328 -7.191 -4.781 1 92.75 25 LEU B O 1
ATOM 791 N N . ARG B 1 26 ? 7.473 -6.082 -6.773 1 92.44 26 ARG B N 1
ATOM 792 C CA . ARG B 1 26 ? 7.66 -4.777 -6.148 1 92.44 26 ARG B CA 1
ATOM 793 C C . ARG B 1 26 ? 6.328 -4.195 -5.684 1 92.44 26 ARG B C 1
ATOM 795 O O . ARG B 1 26 ? 5.27 -4.578 -6.184 1 92.44 26 ARG B O 1
ATOM 802 N N . PHE B 1 27 ? 6.43 -3.242 -4.828 1 93.38 27 PHE B N 1
ATOM 803 C CA . PHE B 1 27 ? 5.227 -2.633 -4.273 1 93.38 27 PHE B CA 1
ATOM 804 C C . PHE B 1 27 ? 4.359 -2.049 -5.379 1 93.38 27 PHE B C 1
ATOM 806 O O . PHE B 1 27 ? 3.148 -2.281 -5.414 1 93.38 27 PHE B O 1
ATOM 813 N N . GLY B 1 28 ? 5.062 -1.347 -6.281 1 91.06 28 GLY B N 1
ATOM 814 C CA . GLY B 1 28 ? 4.316 -0.755 -7.379 1 91.06 28 GLY B CA 1
ATOM 815 C C . GLY B 1 28 ? 3.607 -1.784 -8.242 1 91.06 28 GLY B C 1
ATOM 816 O O . GLY B 1 28 ? 2.484 -1.556 -8.695 1 91.06 28 GLY B O 1
ATOM 817 N N . GLN B 1 29 ? 4.262 -2.877 -8.5 1 91.31 29 GLN B N 1
ATOM 818 C CA . GLN B 1 29 ? 3.666 -3.959 -9.281 1 91.31 29 GLN B CA 1
ATOM 819 C C . GLN B 1 29 ? 2.482 -4.578 -8.539 1 91.31 29 GLN B C 1
ATOM 821 O O . GLN B 1 29 ? 1.472 -4.922 -9.156 1 91.31 29 GLN B O 1
ATOM 826 N N . LEU B 1 30 ? 2.609 -4.75 -7.227 1 92.88 30 LEU B N 1
ATOM 827 C CA . LEU B 1 30 ? 1.533 -5.281 -6.398 1 92.88 30 LEU B CA 1
ATOM 828 C C . LEU B 1 30 ? 0.295 -4.395 -6.477 1 92.88 30 LEU B C 1
ATOM 830 O O . LEU B 1 30 ? -0.818 -4.891 -6.664 1 92.88 30 LEU B O 1
ATOM 834 N N . ILE B 1 31 ? 0.538 -3.076 -6.355 1 91.12 31 ILE B N 1
ATOM 835 C CA . ILE B 1 31 ? -0.557 -2.113 -6.43 1 91.12 31 ILE B CA 1
ATOM 836 C C . ILE B 1 31 ? -1.223 -2.199 -7.805 1 91.12 31 ILE B C 1
ATOM 838 O O . ILE B 1 31 ? -2.451 -2.16 -7.906 1 91.12 31 ILE B O 1
ATOM 842 N N . SER B 1 32 ? -0.404 -2.305 -8.797 1 88.62 32 SER B N 1
ATOM 843 C CA . SER B 1 32 ? -0.926 -2.416 -10.156 1 88.62 32 SER B CA 1
ATOM 844 C C . SER B 1 32 ? -1.776 -3.67 -10.32 1 88.62 32 SER B C 1
ATOM 846 O O . SER B 1 32 ? -2.826 -3.635 -10.969 1 88.62 32 SER B O 1
ATOM 848 N N . LEU B 1 33 ? -1.31 -4.73 -9.789 1 89.19 33 LEU B N 1
ATOM 849 C CA . LEU B 1 33 ? -2.047 -5.988 -9.836 1 89.19 33 LEU B CA 1
ATOM 850 C C . LEU B 1 33 ? -3.404 -5.848 -9.164 1 89.19 33 LEU B C 1
ATOM 852 O O . LEU B 1 33 ? -4.426 -6.266 -9.711 1 89.19 33 LEU B O 1
ATOM 856 N N . ILE B 1 34 ? -3.467 -5.215 -8.008 1 90.38 34 ILE B N 1
ATOM 857 C CA . ILE B 1 34 ? -4.699 -5.047 -7.246 1 90.38 34 ILE B CA 1
ATOM 858 C C . ILE B 1 34 ? -5.652 -4.125 -8 1 90.38 34 ILE B C 1
ATOM 860 O O . ILE B 1 34 ? -6.844 -4.418 -8.125 1 90.38 34 ILE B O 1
ATOM 864 N N . THR B 1 35 ? -5.07 -3.059 -8.523 1 88.38 35 THR B N 1
ATOM 865 C CA . THR B 1 35 ? -5.898 -2.08 -9.219 1 88.38 35 THR B CA 1
ATOM 866 C C . THR B 1 35 ? -6.484 -2.676 -10.492 1 88.38 35 THR B C 1
ATOM 868 O O . THR B 1 35 ? -7.59 -2.311 -10.906 1 88.38 35 THR B O 1
ATOM 871 N N . SER B 1 36 ? -5.762 -3.518 -11.086 1 87.31 36 SER B N 1
ATOM 872 C CA . SER B 1 36 ? -6.254 -4.199 -12.281 1 87.31 36 SER B CA 1
ATOM 873 C C . SER B 1 36 ? -7.496 -5.031 -11.961 1 87.31 36 SER B C 1
ATOM 875 O O . SER B 1 36 ? -8.391 -5.16 -12.805 1 87.31 36 SER B O 1
ATOM 877 N N . GLU B 1 37 ? -7.562 -5.566 -10.766 1 86.19 37 GLU B N 1
ATOM 878 C CA . GLU B 1 37 ? -8.695 -6.371 -10.32 1 86.19 37 GLU B CA 1
ATOM 879 C C . GLU B 1 37 ? -9.883 -5.488 -9.93 1 86.19 37 GLU B C 1
ATOM 881 O O . GLU B 1 37 ? -11.031 -5.902 -10.047 1 86.19 37 GLU B O 1
ATOM 886 N N . ILE B 1 38 ? -9.656 -4.348 -9.312 1 81.31 38 ILE B N 1
ATOM 887 C CA . ILE B 1 38 ? -10.711 -3.422 -8.914 1 81.31 38 ILE B CA 1
ATOM 888 C C . ILE B 1 38 ? -11.383 -2.84 -10.148 1 81.31 38 ILE B C 1
ATOM 890 O O . ILE B 1 38 ? -12.578 -2.518 -10.125 1 81.31 38 ILE B O 1
ATOM 894 N N . LYS B 1 39 ? -10.852 -2.836 -11.328 1 74.56 39 LYS B N 1
ATOM 895 C CA . LYS B 1 39 ? -11.375 -2.275 -12.57 1 74.56 39 LYS B CA 1
ATOM 896 C C . LYS B 1 39 ? -11.703 -0.792 -12.406 1 74.56 39 LYS B C 1
ATOM 898 O O . LYS B 1 39 ? -12.523 -0.249 -13.148 1 74.56 39 LYS B O 1
ATOM 903 N N . ILE B 1 40 ? -11.406 -0.194 -11.352 1 67.62 40 ILE B N 1
ATOM 904 C CA . ILE B 1 40 ? -11.648 1.232 -11.164 1 67.62 40 ILE B CA 1
ATOM 905 C C . ILE B 1 40 ? -10.445 2.027 -11.656 1 67.62 40 ILE B C 1
ATOM 907 O O . ILE B 1 40 ? -9.32 1.802 -11.203 1 67.62 40 ILE B O 1
ATOM 911 N N . PRO B 1 41 ? -10.812 2.91 -12.523 1 66.75 41 PRO B N 1
ATOM 912 C CA . PRO B 1 41 ? -9.727 3.627 -13.203 1 66.75 41 PRO B CA 1
ATOM 913 C C . PRO B 1 41 ? -9.031 4.637 -12.297 1 66.75 41 PRO B C 1
ATOM 915 O O . PRO B 1 41 ? -7.871 4.988 -12.531 1 66.75 41 PRO B O 1
ATOM 918 N N . ASN B 1 42 ? -9.742 5.012 -11.328 1 79.38 42 ASN B N 1
ATOM 919 C CA . ASN B 1 42 ? -9.148 6.062 -10.5 1 79.38 42 ASN B CA 1
ATOM 920 C C . ASN B 1 42 ? -8.961 5.605 -9.062 1 79.38 42 ASN B C 1
ATOM 922 O O . ASN B 1 42 ? -9.93 5.539 -8.297 1 79.38 42 ASN B O 1
ATOM 926 N N . LEU B 1 43 ? -7.777 5.316 -8.703 1 76.25 43 LEU B N 1
ATOM 927 C CA . LEU B 1 43 ? -7.383 4.832 -7.387 1 76.25 43 LEU B CA 1
ATOM 928 C C . LEU B 1 43 ? -7.902 5.754 -6.289 1 76.25 43 LEU B C 1
ATOM 930 O O . LEU B 1 43 ? -8.305 5.289 -5.219 1 76.25 43 LEU B O 1
ATOM 934 N N . LEU B 1 44 ? -8.047 7.004 -6.734 1 82.44 44 LEU B N 1
ATOM 935 C CA . LEU B 1 44 ? -8.398 8.023 -5.754 1 82.44 44 LEU B CA 1
ATOM 936 C C . LEU B 1 44 ? -9.844 7.875 -5.305 1 82.44 44 LEU B C 1
ATOM 938 O O . LEU B 1 44 ? -10.219 8.344 -4.227 1 82.44 44 LEU B O 1
ATOM 942 N N . LEU B 1 45 ? -10.508 7.18 -6.148 1 85.56 45 LEU B N 1
ATOM 943 C CA . LEU B 1 45 ? -11.938 7.086 -5.875 1 85.56 45 LEU B CA 1
ATOM 944 C C . LEU B 1 45 ? -12.273 5.758 -5.203 1 85.56 45 LEU B C 1
ATOM 946 O O . LEU B 1 45 ? -13.383 5.582 -4.688 1 85.56 45 LEU B O 1
ATOM 950 N N . VAL B 1 46 ? -11.336 4.938 -5.109 1 86.19 46 VAL B N 1
ATOM 951 C CA . VAL B 1 46 ? -11.594 3.611 -4.562 1 86.19 46 VAL B CA 1
ATOM 952 C C . VAL B 1 46 ? -11.695 3.689 -3.039 1 86.19 46 VAL B C 1
ATOM 954 O O . VAL B 1 46 ? -10.805 4.234 -2.385 1 86.19 46 VAL B O 1
ATOM 957 N N . GLU B 1 47 ? -12.836 3.203 -2.58 1 89.06 47 GLU B N 1
ATOM 958 C CA . GLU B 1 47 ? -13.016 3.148 -1.132 1 89.06 47 GLU B CA 1
ATOM 959 C C . GLU B 1 47 ? -12.141 2.062 -0.51 1 89.06 47 GLU B C 1
ATOM 961 O O . GLU B 1 47 ? -11.844 1.053 -1.152 1 89.06 47 GLU B O 1
ATOM 966 N N . ASP B 1 48 ? -11.828 2.221 0.798 1 91.25 48 ASP B N 1
ATOM 967 C CA . ASP B 1 48 ? -10.961 1.26 1.481 1 91.25 48 ASP B CA 1
ATOM 968 C C . ASP B 1 48 ? -11.609 -0.124 1.521 1 91.25 48 ASP B C 1
ATOM 970 O O . ASP B 1 48 ? -10.914 -1.139 1.411 1 91.25 48 ASP B O 1
ATOM 974 N N . ASP B 1 49 ? -12.883 -0.171 1.635 1 89.62 49 ASP B N 1
ATOM 975 C CA . ASP B 1 49 ? -13.594 -1.445 1.682 1 89.62 49 ASP B CA 1
ATOM 976 C C . ASP B 1 49 ? -13.438 -2.213 0.371 1 89.62 49 ASP B C 1
ATOM 978 O O . ASP B 1 49 ? -13.352 -3.441 0.372 1 89.62 49 ASP B O 1
ATOM 982 N N . ASP B 1 50 ? -13.406 -1.421 -0.701 1 89.5 50 ASP B N 1
ATOM 983 C CA . ASP B 1 50 ? -13.234 -2.053 -2.004 1 89.5 50 ASP B CA 1
ATOM 984 C C . ASP B 1 50 ? -11.828 -2.627 -2.15 1 89.5 50 ASP B C 1
ATOM 986 O O . ASP B 1 50 ? -11.648 -3.713 -2.709 1 89.5 50 ASP B O 1
ATOM 990 N N . TRP B 1 51 ? -10.875 -1.964 -1.664 1 90.12 51 TRP B N 1
ATOM 991 C CA . TRP B 1 51 ? -9.508 -2.465 -1.639 1 90.12 51 TRP B CA 1
ATOM 992 C C . TRP B 1 51 ? -9.43 -3.799 -0.901 1 90.12 51 TRP B C 1
ATOM 994 O O . TRP B 1 51 ? -8.883 -4.773 -1.423 1 90.12 51 TRP B O 1
ATOM 1004 N N . GLU B 1 52 ? -10.031 -3.783 0.271 1 92.12 52 GLU B N 1
ATOM 1005 C CA . GLU B 1 52 ? -9.961 -4.965 1.122 1 92.12 52 GLU B CA 1
ATOM 1006 C C . GLU B 1 52 ? -10.602 -6.172 0.441 1 92.12 52 GLU B C 1
ATOM 1008 O O . GLU B 1 52 ? -10.062 -7.277 0.488 1 92.12 52 GLU B O 1
ATOM 1013 N N . LYS B 1 53 ? -11.719 -5.887 -0.14 1 92.06 53 LYS B N 1
ATOM 1014 C CA . LYS B 1 53 ? -12.445 -6.961 -0.818 1 92.06 53 LYS B CA 1
ATOM 1015 C C . LYS B 1 53 ? -11.602 -7.562 -1.941 1 92.06 53 LYS B C 1
ATOM 1017 O O . LYS B 1 53 ? -11.531 -8.789 -2.086 1 92.06 53 LYS B O 1
ATOM 1022 N N . VAL B 1 54 ? -10.984 -6.688 -2.641 1 91.31 54 VAL B N 1
ATOM 1023 C CA . VAL B 1 54 ? -10.195 -7.141 -3.783 1 91.31 54 VAL B CA 1
ATOM 1024 C C . VAL B 1 54 ? -8.969 -7.895 -3.293 1 91.31 54 VAL B C 1
ATOM 1026 O O . VAL B 1 54 ? -8.594 -8.922 -3.861 1 91.31 54 VAL B O 1
ATOM 1029 N N . ILE B 1 55 ? -8.344 -7.48 -2.287 1 93.5 55 ILE B N 1
ATOM 1030 C CA . ILE B 1 55 ? -7.176 -8.141 -1.717 1 93.5 55 ILE B CA 1
ATOM 1031 C C . ILE B 1 55 ? -7.547 -9.547 -1.255 1 93.5 55 ILE B C 1
ATOM 1033 O O . ILE B 1 55 ? -6.844 -10.508 -1.564 1 93.5 55 ILE B O 1
ATOM 1037 N N . GLU B 1 56 ? -8.672 -9.562 -0.574 1 92.56 56 GLU B N 1
ATOM 1038 C CA . GLU B 1 56 ? -9.133 -10.859 -0.09 1 92.56 56 GLU B CA 1
ATOM 1039 C C . GLU B 1 56 ? -9.453 -11.797 -1.25 1 92.56 56 GLU B C 1
ATOM 1041 O O . GLU B 1 56 ? -9.164 -12.992 -1.188 1 92.56 56 GLU B O 1
ATOM 1046 N N . LYS B 1 57 ? -10.016 -11.203 -2.191 1 92.06 57 LYS B N 1
ATOM 1047 C CA . LYS B 1 57 ? -10.367 -11.984 -3.375 1 92.06 57 LYS B CA 1
ATOM 1048 C C . LYS B 1 57 ? -9.117 -12.547 -4.051 1 92.06 57 LYS B C 1
ATOM 1050 O O . LYS B 1 57 ? -9.109 -13.703 -4.477 1 92.06 57 LYS B O 1
ATOM 1055 N N . ILE B 1 58 ? -8.094 -11.766 -4.152 1 91.69 58 ILE B N 1
ATOM 1056 C CA . ILE B 1 58 ? -6.852 -12.203 -4.781 1 91.69 58 ILE B CA 1
ATOM 1057 C C . ILE B 1 58 ? -6.219 -13.32 -3.949 1 91.69 58 ILE B C 1
ATOM 1059 O O . ILE B 1 58 ? -5.727 -14.312 -4.496 1 91.69 58 ILE B O 1
ATOM 1063 N N . ILE B 1 59 ? -6.285 -13.141 -2.674 1 91.25 59 ILE B N 1
ATOM 1064 C CA . ILE B 1 59 ? -5.734 -14.148 -1.776 1 91.25 59 ILE B CA 1
ATOM 1065 C C . ILE B 1 59 ? -6.465 -15.477 -1.979 1 91.25 59 ILE B C 1
ATOM 1067 O O . ILE B 1 59 ? -5.836 -16.531 -2.092 1 91.25 59 ILE B O 1
ATOM 1071 N N . ASP B 1 60 ? -7.762 -15.32 -2.027 1 90.25 60 ASP B N 1
ATOM 1072 C CA . ASP B 1 60 ? -8.594 -16.516 -2.203 1 90.25 60 ASP B CA 1
ATOM 1073 C C . ASP B 1 60 ? -8.328 -17.172 -3.553 1 90.25 60 ASP B C 1
ATOM 1075 O O . ASP B 1 60 ? -8.25 -18.406 -3.643 1 90.25 60 ASP B O 1
ATOM 1079 N N . LYS B 1 61 ? -8.219 -16.312 -4.5 1 88.75 61 LYS B N 1
ATOM 1080 C CA . LYS B 1 61 ? -7.961 -16.828 -5.844 1 88.75 61 LYS B CA 1
ATOM 1081 C C . LYS B 1 61 ? -6.602 -17.516 -5.922 1 88.75 61 LYS B C 1
ATOM 1083 O O . LYS B 1 61 ? -6.461 -18.547 -6.582 1 88.75 61 LYS B O 1
ATOM 1088 N N . ALA B 1 62 ? -5.629 -17 -5.281 1 84.5 62 ALA B N 1
ATOM 1089 C CA . ALA B 1 62 ? -4.281 -17.562 -5.285 1 84.5 62 ALA B CA 1
ATOM 1090 C C . ALA B 1 62 ? -4.234 -18.891 -4.527 1 84.5 62 ALA B C 1
ATOM 1092 O O . ALA B 1 62 ? -3.477 -19.781 -4.891 1 84.5 62 ALA B O 1
ATOM 1093 N N . ASN B 1 63 ? -5.004 -18.906 -3.479 1 82.75 63 ASN B N 1
ATOM 1094 C CA . ASN B 1 63 ? -5.078 -20.125 -2.703 1 82.75 63 ASN B CA 1
ATOM 1095 C C . ASN B 1 63 ? -5.77 -21.25 -3.486 1 82.75 63 ASN B C 1
ATOM 1097 O O . ASN B 1 63 ? -5.445 -22.422 -3.316 1 82.75 63 ASN B O 1
ATOM 1101 N N . GLU B 1 64 ? -6.703 -20.812 -4.176 1 78.94 64 GLU B N 1
ATOM 1102 C CA . GLU B 1 64 ? -7.418 -21.797 -4.992 1 78.94 64 GLU B CA 1
ATOM 1103 C C . GLU B 1 64 ? -6.527 -22.344 -6.105 1 78.94 64 GLU B C 1
ATOM 1105 O O . GLU B 1 64 ? -6.594 -23.531 -6.434 1 78.94 64 GLU B O 1
ATOM 1110 N N . LYS B 1 65 ? -5.738 -21.469 -6.742 1 70.5 65 LYS B N 1
ATOM 1111 C CA . LYS B 1 65 ? -4.836 -21.906 -7.801 1 70.5 65 LYS B CA 1
ATOM 1112 C C . LYS B 1 65 ? -3.756 -22.844 -7.25 1 70.5 65 LYS B C 1
ATOM 1114 O O . LYS B 1 65 ? -3.256 -23.719 -7.969 1 70.5 65 LYS B O 1
ATOM 1119 N N . GLU B 1 66 ? -3.404 -22.594 -6.105 1 68.62 66 GLU B N 1
ATOM 1120 C CA . GLU B 1 66 ? -2.404 -23.469 -5.496 1 68.62 66 GLU B CA 1
ATOM 1121 C C . GLU B 1 66 ? -2.998 -24.828 -5.16 1 68.62 66 GLU B C 1
ATOM 1123 O O . GLU B 1 66 ? -2.312 -25.859 -5.254 1 68.62 66 GLU B O 1
ATOM 1128 N N . ASN B 1 67 ? -4.211 -24.812 -4.742 1 63.81 67 ASN B N 1
ATOM 1129 C CA . ASN B 1 67 ? -4.836 -26.094 -4.438 1 63.81 67 ASN B CA 1
ATOM 1130 C C . ASN B 1 67 ? -5.27 -26.828 -5.703 1 63.81 67 ASN B C 1
ATOM 1132 O O . ASN B 1 67 ? -5.602 -28.016 -5.66 1 63.81 67 ASN B O 1
ATOM 1136 N N . ARG B 1 68 ? -5.367 -25.969 -6.758 1 48.28 68 ARG B N 1
ATOM 1137 C CA . ARG B 1 68 ? -5.68 -26.75 -7.945 1 48.28 68 ARG B CA 1
ATOM 1138 C C . ARG B 1 68 ? -4.406 -27.266 -8.602 1 48.28 68 ARG B C 1
ATOM 1140 O O . ARG B 1 68 ? -3.373 -26.609 -8.586 1 48.28 68 ARG B O 1
#

pLDDT: mean 87.54, std 9.08, range [47.0, 95.56]

Foldseek 3Di:
DDDPVVVVVLVVLVCCLCVPQPVPDDPVVSVVVLCVQLVDPDPVPDDSVSSSVSSVVSVVVRVVVVVD/DDDPVVVVVLVVLVCCLCVPQPVPDDPVVSVVVLCVQLVDPDPVPDDSVSSSVSSVVSVVVSVVVVVD

Secondary structure (DSSP, 8-state):
---GGGHHHHHHHHHHIIIII-TTS-HHHHHHHHHHHHT-S-GGG--HHHHHHHHHHHHHHHHHHHH-/---GGGHHHHHHHHHHIIIII-TTS-HHHHHHHHHHHHT-S-GGG--HHHHHHHHHHHHHHHHHHHH-

Organism: NCBI:txid2716538